Protein AF-A0A0F9REU3-F1 (afdb_monomer_lite)

pLDDT: mean 80.78, std 16.45, range [39.44, 97.44]

Structure (mmCIF, N/CA/C/O backbone):
data_AF-A0A0F9REU3-F1
#
_entry.id   AF-A0A0F9REU3-F1
#
loop_
_atom_site.group_PDB
_atom_site.id
_atom_site.type_symbol
_atom_site.label_atom_id
_atom_site.label_alt_id
_atom_site.label_comp_id
_atom_site.label_asym_id
_atom_site.label_entity_id
_atom_site.label_seq_id
_atom_site.pdbx_PDB_ins_code
_atom_site.Cartn_x
_atom_site.Cartn_y
_atom_site.Cartn_z
_atom_site.occupancy
_atom_site.B_iso_or_equiv
_atom_site.auth_seq_id
_atom_site.auth_comp_id
_atom_site.auth_asym_id
_atom_site.auth_atom_id
_atom_site.pdbx_PDB_model_num
ATOM 1 N N . MET A 1 1 ? 27.552 35.548 26.388 1.00 39.44 1 MET A N 1
ATOM 2 C CA . MET A 1 1 ? 26.383 35.622 25.488 1.00 39.44 1 MET A CA 1
ATOM 3 C C . MET A 1 1 ? 25.797 34.225 25.396 1.00 39.44 1 MET A C 1
ATOM 5 O O . MET A 1 1 ? 26.467 33.337 24.895 1.00 39.44 1 MET A O 1
ATOM 9 N N . ASN A 1 2 ? 24.626 34.011 25.999 1.00 42.09 2 ASN A N 1
ATOM 10 C CA . ASN A 1 2 ? 23.922 32.729 25.983 1.00 42.09 2 ASN A CA 1
ATOM 11 C C . ASN A 1 2 ? 22.995 32.699 24.764 1.00 42.09 2 ASN A C 1
ATOM 13 O O . ASN A 1 2 ? 21.926 33.304 24.800 1.00 42.09 2 ASN A O 1
ATOM 17 N N . GLU A 1 3 ? 23.374 31.985 23.710 1.00 44.12 3 GLU A N 1
ATOM 18 C CA . GLU A 1 3 ? 22.434 31.613 22.652 1.00 44.12 3 GLU A CA 1
ATOM 19 C C . GLU A 1 3 ? 21.664 30.368 23.100 1.00 44.12 3 GLU A C 1
ATOM 21 O O . GLU A 1 3 ? 22.151 29.236 23.083 1.00 44.12 3 GLU A O 1
ATOM 26 N N . GLN A 1 4 ? 20.447 30.605 23.586 1.00 49.31 4 GLN A N 1
ATOM 27 C CA . GLN A 1 4 ? 19.484 29.559 23.896 1.00 49.31 4 GLN A CA 1
ATOM 28 C C . GLN A 1 4 ? 19.096 28.824 22.609 1.00 49.31 4 GLN A C 1
ATOM 30 O O . GLN A 1 4 ? 18.496 29.388 21.697 1.00 49.31 4 GLN A O 1
ATOM 35 N N . LYS A 1 5 ? 19.414 27.526 22.578 1.00 49.50 5 LYS A N 1
ATOM 36 C CA . LYS A 1 5 ? 18.856 26.544 21.647 1.00 49.50 5 LYS A CA 1
ATOM 37 C C . LYS A 1 5 ? 17.333 26.731 21.551 1.00 49.50 5 LYS A C 1
ATOM 39 O O . LYS A 1 5 ? 16.653 26.680 22.574 1.00 49.50 5 LYS A O 1
ATOM 44 N N . GLN A 1 6 ? 16.789 26.806 20.337 1.00 49.47 6 GLN A N 1
ATOM 45 C CA . GLN A 1 6 ? 15.396 26.439 20.060 1.00 49.47 6 GLN A CA 1
ATOM 46 C C . GLN A 1 6 ? 15.351 25.010 19.492 1.00 49.47 6 GLN A C 1
ATOM 48 O O . GLN A 1 6 ? 15.542 24.839 18.288 1.00 49.47 6 GLN A O 1
ATOM 53 N N . PRO A 1 7 ? 15.082 23.962 20.295 1.00 50.72 7 PRO A N 1
ATOM 54 C CA . PRO A 1 7 ? 14.848 22.638 19.749 1.00 50.72 7 PRO A CA 1
ATOM 55 C C . PRO A 1 7 ? 13.552 22.042 20.313 1.00 50.72 7 PRO A C 1
ATOM 57 O O . PRO A 1 7 ? 13.634 21.105 21.091 1.00 50.72 7 PRO A O 1
ATOM 60 N N . ASP A 1 8 ? 12.349 22.532 19.975 1.00 53.25 8 ASP A N 1
ATOM 61 C CA . ASP A 1 8 ? 11.151 21.805 20.464 1.00 53.25 8 ASP A CA 1
ATOM 62 C C . ASP A 1 8 ? 9.847 21.969 19.661 1.00 53.25 8 ASP A C 1
ATOM 64 O O . ASP A 1 8 ? 9.115 20.998 19.469 1.00 53.25 8 ASP A O 1
ATOM 68 N N . VAL A 1 9 ? 9.547 23.144 19.099 1.00 53.81 9 VAL A N 1
ATOM 69 C CA . VAL A 1 9 ? 8.212 23.377 18.500 1.00 53.81 9 VAL A CA 1
ATOM 70 C C . VAL A 1 9 ? 8.016 22.626 17.173 1.00 53.81 9 VAL A C 1
ATOM 72 O O . VAL A 1 9 ? 6.963 22.035 16.929 1.00 53.81 9 VAL A O 1
ATOM 75 N N . SER A 1 10 ? 9.057 22.578 16.337 1.00 60.41 10 SER A N 1
ATOM 76 C CA . SER A 1 10 ? 8.978 22.017 14.980 1.00 60.41 10 SER A CA 1
ATOM 77 C C . SER A 1 10 ? 8.812 20.487 14.973 1.00 60.41 10 SER A C 1
ATOM 79 O O . SER A 1 10 ? 8.049 19.930 14.183 1.00 60.41 10 SER A O 1
ATOM 81 N N . LYS A 1 11 ? 9.443 19.790 15.930 1.00 53.97 11 LYS A N 1
ATOM 82 C CA . LYS A 1 11 ? 9.338 18.328 16.049 1.00 53.97 11 LYS A CA 1
ATOM 83 C C . LYS A 1 11 ? 7.942 17.905 16.513 1.00 53.97 11 LYS A C 1
ATOM 85 O O . LYS A 1 11 ? 7.317 17.073 15.860 1.00 53.97 11 LYS A O 1
ATOM 90 N N . LYS A 1 12 ? 7.407 18.505 17.584 1.00 55.25 12 LYS A N 1
ATOM 91 C CA . LYS A 1 12 ? 6.078 18.155 18.128 1.00 55.25 12 LYS A CA 1
ATOM 92 C C . LYS A 1 12 ? 4.946 18.329 17.108 1.00 55.25 12 LYS A C 1
ATOM 94 O O . LYS A 1 12 ? 4.059 17.478 17.028 1.00 55.25 12 LYS A O 1
ATOM 99 N N . GLN A 1 13 ? 4.993 19.380 16.288 1.00 58.97 13 GLN A N 1
ATOM 100 C CA . GLN A 1 13 ? 3.994 19.618 15.239 1.00 58.97 13 GLN A CA 1
ATOM 101 C C . GLN A 1 13 ? 4.070 18.588 14.099 1.00 58.97 13 GLN A C 1
ATOM 103 O O . GLN A 1 13 ? 3.032 18.097 13.638 1.00 58.97 13 GLN A O 1
ATOM 108 N N . ALA A 1 14 ? 5.280 18.198 13.686 1.00 61.56 14 ALA A N 1
ATOM 109 C CA . ALA A 1 14 ? 5.481 17.150 12.687 1.00 61.56 14 ALA A CA 1
ATOM 110 C C . ALA A 1 14 ? 4.955 15.786 13.177 1.00 61.56 14 ALA A C 1
ATOM 112 O O . ALA A 1 14 ? 4.212 15.113 12.457 1.00 61.56 14 ALA A O 1
ATOM 113 N N . PHE A 1 15 ? 5.239 15.418 14.433 1.00 62.53 15 PHE A N 1
ATOM 114 C CA . PHE A 1 15 ? 4.733 14.181 15.042 1.00 62.53 15 PHE A CA 1
ATOM 115 C C . PHE A 1 15 ? 3.202 14.163 15.166 1.00 62.53 15 PHE A C 1
ATOM 117 O O . PHE A 1 15 ? 2.566 13.170 14.808 1.00 62.53 15 PHE A O 1
ATOM 124 N N . GLY A 1 16 ? 2.587 15.268 15.603 1.00 65.50 16 GLY A N 1
ATOM 125 C CA . GLY A 1 16 ? 1.126 15.375 15.697 1.00 65.50 16 GLY A CA 1
ATOM 126 C C . GLY A 1 16 ? 0.423 15.260 14.339 1.00 65.50 16 GLY A C 1
ATOM 127 O O . GLY A 1 16 ? -0.656 14.670 14.232 1.00 65.50 16 GLY A O 1
ATOM 128 N N . THR A 1 17 ? 1.049 15.773 13.279 1.00 77.44 17 THR A N 1
ATOM 129 C CA . THR A 1 17 ? 0.531 15.681 11.905 1.00 77.44 17 THR A CA 1
ATOM 130 C C . THR A 1 17 ? 0.640 14.257 11.363 1.00 77.44 17 THR A C 1
ATOM 132 O O . THR A 1 17 ? -0.321 13.741 10.782 1.00 77.44 17 THR A O 1
ATOM 135 N N . LEU A 1 18 ? 1.766 13.586 11.621 1.00 80.19 18 LEU A N 1
ATOM 136 C CA . LEU A 1 18 ? 1.983 12.197 11.226 1.00 80.19 18 LEU A CA 1
ATOM 137 C C . LEU A 1 18 ? 1.006 11.245 11.926 1.00 80.19 18 LEU A C 1
ATOM 139 O O . LEU A 1 18 ? 0.383 10.433 11.250 1.00 80.19 18 LEU A O 1
ATOM 143 N N . ALA A 1 19 ? 0.788 11.390 13.236 1.00 81.00 19 ALA A N 1
ATOM 144 C CA . ALA A 1 19 ? -0.139 10.544 13.997 1.00 81.00 19 ALA A CA 1
ATOM 145 C C . ALA A 1 19 ? 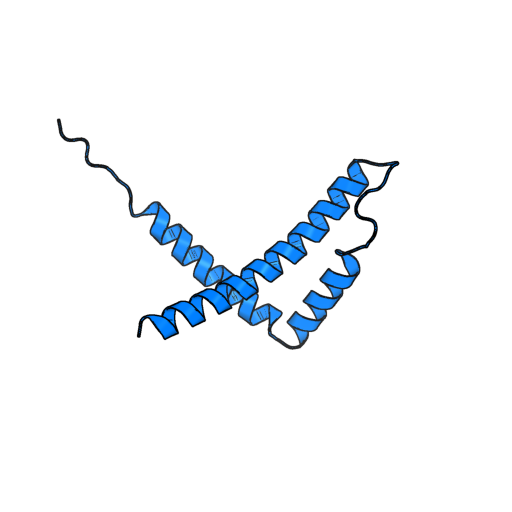-1.593 10.650 13.500 1.00 81.00 19 ALA A C 1
ATOM 147 O O . ALA A 1 19 ? -2.322 9.659 13.404 1.00 81.00 19 ALA A O 1
ATOM 148 N N . LYS A 1 20 ? -2.032 11.860 13.131 1.00 86.81 20 LYS A N 1
ATOM 149 C CA . LYS A 1 20 ? -3.350 12.061 12.511 1.00 86.81 20 LYS A CA 1
ATOM 150 C C . LYS A 1 20 ? -3.418 11.414 11.127 1.00 86.81 20 LYS A C 1
ATOM 152 O O . LYS A 1 20 ? -4.453 10.851 10.771 1.00 86.81 20 LYS A O 1
ATOM 157 N N . LYS A 1 21 ? -2.333 11.493 10.351 1.00 87.31 21 LYS A N 1
ATOM 158 C CA . LYS A 1 21 ? -2.240 10.881 9.021 1.00 87.31 21 LYS A CA 1
ATOM 159 C C . LYS A 1 21 ? -2.282 9.352 9.113 1.00 87.31 21 LYS A C 1
ATOM 161 O O . LYS A 1 21 ? -3.135 8.755 8.466 1.00 87.31 21 LYS A O 1
ATOM 166 N N . THR A 1 22 ? -1.464 8.729 9.964 1.00 89.94 22 THR A N 1
ATOM 167 C CA . THR A 1 22 ? -1.456 7.267 10.176 1.00 89.94 22 THR A CA 1
ATOM 168 C C . THR A 1 22 ? -2.811 6.760 10.651 1.00 89.94 22 THR A C 1
ATOM 170 O O . THR A 1 22 ? -3.308 5.776 10.115 1.00 89.94 22 THR A O 1
ATOM 173 N N . LYS A 1 23 ? -3.487 7.480 11.559 1.00 90.06 23 LYS A N 1
ATOM 174 C CA . LYS A 1 23 ? -4.849 7.131 11.996 1.00 90.06 23 LYS A CA 1
ATOM 175 C C . LYS A 1 23 ? -5.851 7.079 10.836 1.00 90.06 23 LYS A C 1
ATOM 177 O O . LYS A 1 23 ? -6.677 6.169 10.797 1.00 90.06 23 LYS A O 1
ATOM 182 N N . ARG A 1 24 ? -5.807 8.039 9.902 1.00 93.12 24 ARG A N 1
ATOM 183 C CA . ARG A 1 24 ? -6.702 8.047 8.728 1.00 93.12 24 ARG A CA 1
ATOM 184 C C . ARG A 1 24 ? -6.405 6.890 7.780 1.00 93.12 24 ARG A C 1
ATOM 186 O O . ARG A 1 24 ? -7.340 6.208 7.381 1.00 93.12 24 ARG A O 1
ATOM 193 N N . PHE A 1 25 ? -5.128 6.659 7.478 1.00 94.50 25 PHE A N 1
ATOM 194 C CA . PHE A 1 25 ? -4.695 5.552 6.621 1.00 94.50 25 PHE A CA 1
ATOM 195 C C . PHE A 1 25 ? -5.113 4.208 7.216 1.00 94.50 25 PHE A C 1
ATOM 197 O O . PHE A 1 25 ? -5.797 3.438 6.555 1.00 94.50 25 PHE A O 1
ATOM 204 N N . HIS A 1 26 ? -4.813 3.979 8.494 1.00 93.06 26 HIS A N 1
ATOM 205 C CA . HIS A 1 26 ? -5.228 2.770 9.193 1.00 93.06 26 HIS A CA 1
ATOM 206 C C . HIS A 1 26 ? -6.750 2.583 9.145 1.00 93.06 26 HIS A C 1
ATOM 208 O O . HIS A 1 26 ? -7.222 1.512 8.785 1.00 93.06 26 HIS A O 1
ATOM 214 N N . LYS A 1 2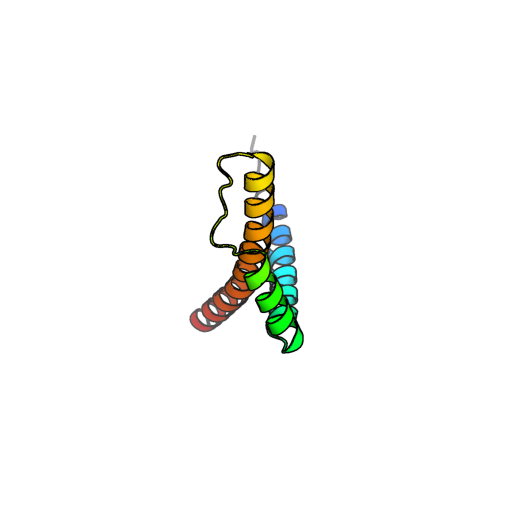7 ? -7.548 3.617 9.459 1.00 93.38 27 LYS A N 1
ATOM 215 C CA . LYS A 1 27 ? -9.019 3.513 9.422 1.00 93.38 27 LYS A CA 1
ATOM 216 C C . LYS A 1 27 ? -9.542 3.156 8.026 1.00 93.38 27 LYS A C 1
ATOM 218 O O . LYS A 1 27 ? -10.480 2.375 7.920 1.00 93.38 27 LYS A O 1
ATOM 223 N N . LEU A 1 28 ? -8.964 3.742 6.979 1.00 95.38 28 LEU A N 1
ATOM 224 C CA . LEU A 1 28 ? -9.370 3.477 5.603 1.00 95.38 28 LEU A CA 1
ATOM 225 C C . LEU A 1 28 ? -9.012 2.044 5.199 1.00 95.38 28 LEU A C 1
ATOM 227 O O . LEU A 1 28 ? -9.897 1.268 4.858 1.00 95.38 28 LEU A O 1
ATOM 231 N N . PHE A 1 29 ? -7.738 1.675 5.305 1.00 95.75 29 PHE A N 1
ATOM 232 C CA . PHE A 1 29 ? -7.219 0.416 4.769 1.00 95.75 29 PHE A CA 1
ATOM 233 C C . PHE A 1 29 ? -7.488 -0.812 5.652 1.00 95.75 29 PHE A C 1
ATOM 235 O O . PHE A 1 29 ? -7.255 -1.935 5.226 1.00 95.75 29 PHE A O 1
ATOM 242 N N . THR A 1 30 ? -8.047 -0.636 6.854 1.00 91.44 30 THR A N 1
ATOM 243 C CA . THR A 1 30 ? -8.604 -1.755 7.642 1.00 91.44 30 THR A CA 1
ATOM 244 C C . THR A 1 30 ? -10.103 -1.973 7.420 1.00 91.44 30 THR A C 1
ATOM 246 O O . THR A 1 30 ? -10.640 -2.985 7.876 1.00 91.44 30 THR A O 1
ATOM 249 N N . SER A 1 31 ? -10.785 -1.076 6.697 1.00 96.56 31 SER A N 1
ATOM 250 C CA . SER A 1 31 ? -12.180 -1.279 6.281 1.00 96.56 31 SER A CA 1
ATOM 251 C C . SER A 1 31 ? -12.295 -2.370 5.202 1.00 96.56 31 SER A C 1
ATOM 253 O O . SER A 1 31 ? -11.320 -2.601 4.488 1.00 96.56 31 SER A O 1
ATOM 255 N N . PRO A 1 32 ? -13.461 -3.028 5.029 1.00 96.25 32 PRO A N 1
ATOM 256 C CA . PRO A 1 32 ? -13.623 -4.085 4.024 1.00 96.25 32 PRO A CA 1
ATOM 257 C C . PRO A 1 32 ? -13.252 -3.634 2.607 1.00 96.25 32 PRO A C 1
ATOM 259 O O . PRO A 1 32 ? -12.449 -4.285 1.947 1.00 96.25 32 PRO A O 1
ATOM 262 N N . ILE A 1 33 ? -13.767 -2.476 2.185 1.00 96.75 33 ILE A N 1
ATOM 263 C CA . ILE A 1 33 ? -13.463 -1.903 0.871 1.00 96.75 33 ILE A CA 1
ATOM 264 C C . ILE A 1 33 ? -12.006 -1.449 0.774 1.00 96.75 33 ILE A C 1
ATOM 266 O O . ILE A 1 33 ? -11.353 -1.663 -0.236 1.00 96.75 33 ILE A O 1
ATOM 270 N N . GLY A 1 34 ? -11.457 -0.865 1.843 1.00 96.31 34 GLY A N 1
ATOM 271 C CA . GLY A 1 34 ? -10.067 -0.422 1.849 1.00 96.31 34 GLY A CA 1
ATOM 272 C C . GLY A 1 34 ? -9.079 -1.580 1.750 1.00 96.31 34 GLY A C 1
ATOM 273 O O . GLY A 1 34 ? -8.046 -1.425 1.113 1.00 96.31 34 GLY A O 1
ATOM 274 N N . LYS A 1 35 ? -9.405 -2.743 2.327 1.00 96.19 35 LYS A N 1
ATOM 275 C CA . LYS A 1 35 ? -8.609 -3.965 2.159 1.00 96.19 35 LYS A CA 1
ATOM 276 C C . LYS A 1 35 ? -8.618 -4.456 0.716 1.00 96.19 3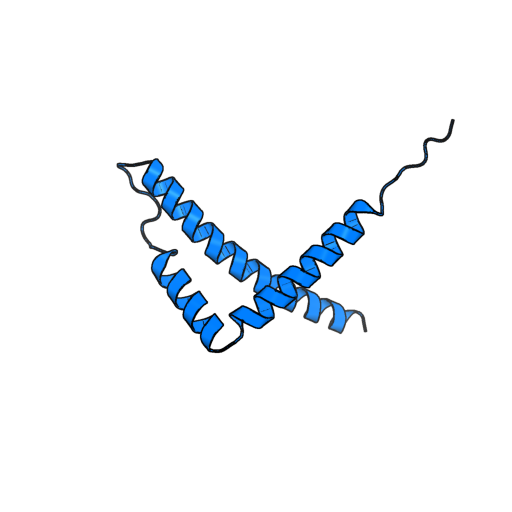5 LYS A C 1
ATOM 278 O O . LYS A 1 35 ? -7.565 -4.824 0.223 1.00 96.19 35 LYS A O 1
ATOM 283 N N . GLN A 1 36 ? -9.778 -4.432 0.056 1.00 97.44 36 GLN A N 1
ATOM 284 C CA . GLN A 1 36 ? -9.886 -4.800 -1.360 1.00 97.44 36 GLN A CA 1
ATOM 285 C C . GLN A 1 36 ? -9.048 -3.863 -2.231 1.00 97.44 36 GLN A C 1
ATOM 287 O O . GLN A 1 36 ? -8.197 -4.331 -2.967 1.00 97.44 36 GLN A O 1
ATOM 292 N N . VAL A 1 37 ? -9.177 -2.548 -2.036 1.00 96.56 37 VAL A N 1
ATOM 293 C CA . VAL A 1 37 ? -8.367 -1.565 -2.773 1.00 96.56 37 VAL A CA 1
ATOM 294 C C . VAL A 1 37 ? -6.870 -1.747 -2.514 1.00 96.56 37 VAL A C 1
ATOM 296 O O . VAL A 1 37 ? -6.074 -1.604 -3.432 1.00 96.56 37 VAL A O 1
ATOM 299 N N . LEU A 1 38 ? -6.455 -2.041 -1.276 1.00 95.94 38 LEU A N 1
ATOM 300 C CA . LEU A 1 38 ? -5.043 -2.309 -0.996 1.00 95.94 38 LEU A CA 1
ATOM 301 C C . LEU A 1 38 ? -4.556 -3.573 -1.708 1.00 95.94 38 LEU A C 1
ATOM 303 O O . LEU A 1 38 ? -3.452 -3.552 -2.235 1.00 95.94 38 LEU A O 1
ATOM 307 N N . GLN A 1 39 ? -5.377 -4.623 -1.749 1.00 95.44 39 GLN A N 1
ATOM 308 C CA . GLN A 1 39 ? -5.061 -5.840 -2.492 1.00 95.44 39 GLN A CA 1
ATOM 309 C C . GLN A 1 39 ? -4.929 -5.553 -3.991 1.00 95.44 39 GLN A C 1
ATOM 311 O O . GLN A 1 39 ? -3.930 -5.940 -4.580 1.00 95.44 39 GLN A O 1
ATOM 316 N N . ASP A 1 40 ? -5.867 -4.808 -4.582 1.00 96.06 40 ASP A N 1
ATOM 317 C CA . ASP A 1 40 ? -5.814 -4.441 -6.002 1.00 96.06 40 ASP A CA 1
ATOM 318 C C . ASP A 1 40 ? -4.525 -3.659 -6.326 1.00 96.06 40 ASP A C 1
ATOM 320 O O . ASP A 1 40 ? -3.865 -3.918 -7.330 1.00 96.06 40 ASP A O 1
ATOM 324 N N . LEU A 1 41 ? -4.118 -2.735 -5.442 1.00 94.88 41 LEU A N 1
ATOM 325 C CA . LEU A 1 41 ? -2.860 -1.990 -5.578 1.00 94.88 41 LEU A CA 1
ATOM 326 C C . LEU A 1 41 ? -1.626 -2.884 -5.408 1.00 94.88 41 LEU A C 1
ATOM 328 O O . LEU A 1 41 ? -0.620 -2.668 -6.077 1.00 94.88 41 LEU A O 1
ATOM 332 N N . GLU A 1 42 ? -1.667 -3.851 -4.492 1.00 93.75 42 GLU A N 1
ATOM 333 C CA . GLU A 1 42 ? -0.590 -4.826 -4.311 1.00 93.75 42 GLU A CA 1
ATOM 334 C C . GLU A 1 42 ? -0.439 -5.704 -5.555 1.00 93.75 42 GLU A C 1
ATOM 336 O O . GLU A 1 42 ? 0.679 -5.867 -6.040 1.00 93.75 42 GLU A O 1
ATOM 341 N N . ASP A 1 43 ? -1.546 -6.184 -6.114 1.00 92.75 43 ASP A N 1
ATOM 342 C CA . ASP A 1 43 ? -1.556 -7.018 -7.314 1.00 92.75 43 ASP A CA 1
ATOM 343 C C . ASP A 1 43 ? -1.074 -6.238 -8.551 1.00 92.75 43 ASP A C 1
ATOM 345 O O . ASP A 1 43 ? -0.336 -6.775 -9.378 1.00 92.75 43 ASP A O 1
ATOM 349 N N . GLU A 1 44 ? -1.437 -4.956 -8.670 1.00 90.88 44 GLU A N 1
ATOM 350 C CA . GLU A 1 44 ? -1.030 -4.114 -9.799 1.00 90.88 44 GLU A CA 1
ATOM 351 C C . GLU A 1 44 ? 0.431 -3.647 -9.694 1.00 90.88 44 GLU A C 1
ATOM 353 O O . GLU A 1 44 ? 1.150 -3.642 -10.696 1.00 90.88 44 GLU A O 1
ATOM 358 N N . PHE A 1 45 ? 0.878 -3.235 -8.500 1.00 91.25 45 PHE A N 1
ATOM 359 C CA . PHE A 1 45 ? 2.144 -2.509 -8.314 1.00 91.25 45 PHE A CA 1
ATOM 360 C C . PHE A 1 45 ? 3.287 -3.357 -7.752 1.00 91.25 45 PHE A C 1
ATOM 362 O O . PHE A 1 45 ? 4.445 -2.942 -7.820 1.00 91.25 45 PHE A O 1
ATOM 369 N N . ASN A 1 46 ? 3.016 -4.537 -7.193 1.00 80.38 46 ASN A N 1
ATOM 370 C CA . ASN A 1 46 ? 4.055 -5.463 -6.742 1.00 80.38 46 ASN A CA 1
ATOM 371 C C . ASN A 1 46 ? 4.316 -6.544 -7.801 1.00 80.38 46 ASN A C 1
ATOM 373 O O . ASN A 1 46 ? 4.279 -7.737 -7.510 1.00 80.38 46 ASN A O 1
ATOM 377 N N . GLN A 1 47 ? 4.586 -6.110 -9.034 1.00 77.94 47 GLN A N 1
ATOM 378 C CA . GLN A 1 47 ? 4.932 -7.006 -10.136 1.00 77.94 47 GLN A CA 1
ATOM 379 C C . GLN A 1 47 ? 6.302 -7.655 -9.903 1.00 77.94 47 GLN A C 1
ATOM 381 O O . GLN A 1 47 ? 7.237 -7.005 -9.428 1.00 77.94 47 GLN A O 1
ATOM 386 N N . ASP A 1 48 ? 6.444 -8.924 -10.296 1.00 73.81 48 ASP A N 1
ATOM 387 C CA . ASP A 1 48 ? 7.705 -9.669 -10.172 1.00 73.81 48 ASP A CA 1
ATOM 388 C C . ASP A 1 48 ? 8.841 -9.043 -11.000 1.00 73.81 48 ASP A C 1
ATOM 390 O O . ASP A 1 48 ? 10.017 -9.141 -10.641 1.00 73.81 48 ASP A O 1
ATOM 394 N N . GLN A 1 49 ? 8.499 -8.354 -12.093 1.00 76.75 49 GLN A N 1
ATOM 395 C CA . GLN A 1 49 ? 9.462 -7.759 -13.012 1.00 76.75 49 GLN A CA 1
ATOM 396 C C . GLN A 1 49 ? 9.553 -6.239 -12.837 1.00 76.75 49 GLN A C 1
ATOM 398 O O . GLN A 1 49 ? 9.065 -5.449 -13.637 1.00 76.75 49 GLN A O 1
ATOM 403 N N . ILE A 1 50 ? 10.220 -5.826 -11.760 1.00 82.25 50 ILE A N 1
ATOM 404 C CA . ILE A 1 50 ? 10.467 -4.404 -11.463 1.00 82.25 50 ILE A CA 1
ATOM 405 C C . ILE A 1 50 ? 11.464 -3.795 -12.452 1.00 82.25 50 ILE A C 1
ATOM 407 O O . ILE A 1 50 ? 11.315 -2.642 -12.848 1.00 82.25 50 ILE A O 1
ATOM 411 N N . PHE A 1 51 ? 12.478 -4.570 -12.836 1.00 85.12 51 PHE A N 1
ATOM 412 C CA . PHE A 1 51 ? 13.550 -4.127 -13.716 1.00 85.12 51 PHE A CA 1
ATOM 413 C C . PHE A 1 51 ? 13.239 -4.503 -15.161 1.00 85.12 51 PHE A C 1
ATOM 415 O O . PHE A 1 51 ? 13.148 -5.687 -15.495 1.00 85.12 51 PHE A O 1
ATOM 422 N N . ASP A 1 52 ? 13.129 -3.488 -16.012 1.00 85.50 52 ASP A N 1
ATOM 423 C CA . ASP A 1 52 ? 13.087 -3.653 -17.459 1.00 85.50 52 ASP A CA 1
ATOM 424 C C . ASP A 1 52 ? 14.502 -3.438 -18.024 1.00 85.50 52 ASP A C 1
ATOM 426 O O . ASP A 1 52 ? 15.017 -2.317 -17.963 1.00 85.50 52 ASP A O 1
ATOM 430 N N . PRO A 1 53 ? 15.152 -4.478 -18.585 1.00 86.69 53 PRO A N 1
ATOM 431 C CA . PRO A 1 53 ? 16.509 -4.369 -19.121 1.00 86.69 53 PRO A CA 1
ATOM 432 C C . PRO A 1 53 ? 16.610 -3.462 -20.356 1.00 86.69 53 PRO A C 1
ATOM 434 O O . PRO A 1 53 ? 17.717 -3.131 -20.774 1.00 86.69 53 PRO A O 1
ATOM 437 N N . ASN A 1 54 ? 15.481 -3.070 -20.948 1.00 90.81 54 ASN A N 1
ATOM 438 C CA . ASN A 1 54 ? 15.423 -2.246 -22.149 1.00 90.81 54 ASN A CA 1
ATOM 439 C C . ASN A 1 54 ? 14.971 -0.806 -21.860 1.00 90.81 54 ASN A C 1
ATOM 441 O O . ASN A 1 54 ? 14.970 0.018 -22.777 1.00 90.81 54 ASN A O 1
ATOM 445 N N . SER A 1 55 ? 14.561 -0.484 -20.625 1.00 92.38 55 SER A N 1
ATOM 446 C CA . SER A 1 55 ? 14.066 0.852 -20.291 1.00 92.38 55 SER A CA 1
ATOM 447 C C . SER A 1 55 ? 14.226 1.230 -18.815 1.00 92.38 55 SER A C 1
ATOM 449 O O . SER A 1 55 ? 13.472 0.804 -17.933 1.00 92.38 55 SER A O 1
ATOM 451 N N . ASP A 1 56 ? 15.131 2.176 -18.567 1.00 92.19 56 ASP A N 1
ATOM 452 C CA . ASP A 1 56 ? 15.306 2.799 -17.251 1.00 92.19 56 ASP A CA 1
ATOM 453 C C . ASP A 1 56 ? 14.049 3.558 -16.802 1.00 92.19 56 ASP A C 1
ATOM 455 O O . ASP A 1 56 ? 13.714 3.575 -15.618 1.00 92.19 56 ASP A O 1
ATOM 459 N N . SER A 1 57 ? 13.311 4.162 -17.742 1.00 92.81 57 SER A N 1
ATOM 460 C CA . SER A 1 57 ? 12.076 4.887 -17.426 1.00 92.81 57 SER A CA 1
ATOM 461 C C . SER A 1 57 ? 10.961 3.966 -16.940 1.00 92.81 57 SER A C 1
ATOM 463 O O . SER A 1 57 ? 10.232 4.336 -16.021 1.00 92.81 57 SER A O 1
ATOM 465 N N . VAL A 1 58 ? 10.844 2.765 -17.518 1.00 89.56 58 VAL A N 1
ATOM 466 C CA . VAL A 1 58 ? 9.863 1.760 -17.075 1.00 89.56 58 VAL A CA 1
ATOM 467 C C . VAL A 1 58 ? 10.243 1.250 -15.690 1.00 89.56 58 VAL A C 1
ATOM 469 O O . VAL A 1 58 ? 9.408 1.224 -14.792 1.00 89.56 58 VAL A O 1
ATOM 472 N N . THR A 1 59 ? 11.527 0.967 -15.473 1.00 91.19 59 THR A N 1
ATOM 473 C CA . THR A 1 59 ? 12.038 0.572 -14.155 1.00 91.19 59 THR A CA 1
ATOM 474 C C . THR A 1 59 ? 11.737 1.630 -13.085 1.00 91.19 59 THR A C 1
ATOM 476 O O . THR A 1 59 ? 11.224 1.307 -12.013 1.00 91.19 59 THR A O 1
ATOM 479 N N . ALA A 1 60 ? 12.005 2.909 -13.369 1.00 91.81 60 ALA A N 1
ATOM 480 C CA . ALA A 1 60 ? 11.716 4.003 -12.441 1.00 91.81 60 ALA A CA 1
ATOM 481 C C . ALA A 1 60 ? 10.212 4.143 -12.149 1.00 91.81 60 ALA A C 1
ATOM 483 O O . ALA A 1 60 ? 9.827 4.401 -11.007 1.00 91.81 60 ALA A O 1
ATOM 484 N N . HIS A 1 61 ? 9.364 3.945 -13.162 1.00 91.69 61 HIS A N 1
ATOM 485 C CA . HIS A 1 61 ? 7.913 3.946 -13.002 1.00 91.69 61 HIS A CA 1
ATOM 486 C C . HIS A 1 61 ? 7.440 2.819 -12.070 1.00 91.69 61 HIS A C 1
ATOM 488 O O . HIS A 1 61 ? 6.747 3.093 -11.087 1.00 91.69 61 HIS A O 1
ATOM 494 N N . ASN A 1 62 ? 7.890 1.586 -12.318 1.00 91.31 62 ASN A N 1
ATOM 495 C CA . ASN A 1 62 ? 7.534 0.405 -11.527 1.00 91.31 62 ASN A CA 1
ATOM 496 C C . ASN A 1 62 ? 7.982 0.547 -10.063 1.00 91.31 62 ASN A C 1
ATOM 498 O O . ASN A 1 62 ? 7.238 0.224 -9.134 1.00 91.31 62 ASN A O 1
ATOM 502 N N . LEU A 1 63 ? 9.184 1.089 -9.835 1.00 92.31 63 LEU A N 1
ATOM 503 C CA . LEU A 1 63 ? 9.676 1.395 -8.489 1.00 92.31 63 LEU A CA 1
ATOM 504 C C . LEU A 1 63 ? 8.776 2.408 -7.772 1.00 92.31 63 LEU A C 1
ATOM 506 O O . LEU A 1 63 ? 8.396 2.184 -6.624 1.00 92.31 63 LEU A O 1
ATOM 510 N N . GLY A 1 64 ? 8.384 3.484 -8.459 1.00 92.69 64 GLY A N 1
ATOM 511 C CA . GLY A 1 64 ? 7.493 4.498 -7.896 1.00 92.69 64 GLY A CA 1
ATOM 512 C C . GLY A 1 64 ? 6.126 3.933 -7.500 1.00 92.69 64 GLY A C 1
ATOM 513 O O . GLY A 1 64 ? 5.617 4.253 -6.426 1.00 92.69 64 GLY A O 1
ATOM 514 N N . GLN A 1 65 ? 5.550 3.057 -8.325 1.00 93.75 65 GLN A N 1
ATOM 515 C CA . GLN A 1 65 ? 4.303 2.357 -8.005 1.00 93.75 65 GLN A CA 1
ATOM 516 C C . GLN A 1 65 ? 4.451 1.484 -6.749 1.00 93.75 65 GLN A C 1
ATOM 518 O O . GLN A 1 65 ? 3.633 1.565 -5.826 1.00 93.75 65 GLN A O 1
ATOM 523 N N . ARG A 1 66 ? 5.538 0.713 -6.653 1.00 92.69 66 ARG A N 1
ATOM 524 C CA . ARG A 1 66 ? 5.817 -0.138 -5.489 1.00 92.69 66 ARG A CA 1
ATOM 525 C C . ARG A 1 66 ? 6.013 0.663 -4.201 1.00 92.69 66 ARG A C 1
ATOM 527 O O . ARG A 1 66 ? 5.520 0.267 -3.140 1.00 92.69 66 ARG A O 1
ATOM 534 N N . ASP A 1 67 ? 6.682 1.809 -4.283 1.00 93.62 67 ASP A N 1
ATOM 535 C CA . ASP A 1 67 ? 6.916 2.689 -3.136 1.00 93.62 67 ASP A CA 1
ATOM 536 C C . ASP A 1 67 ? 5.608 3.211 -2.522 1.00 93.62 67 ASP A C 1
ATOM 538 O O . ASP A 1 67 ? 5.520 3.383 -1.302 1.00 93.62 67 ASP A O 1
ATOM 542 N N . VAL A 1 68 ? 4.556 3.397 -3.328 1.00 93.69 68 VAL A N 1
ATOM 543 C CA . VAL A 1 68 ? 3.226 3.783 -2.830 1.00 93.69 68 VAL A CA 1
ATOM 544 C C . VAL A 1 68 ? 2.634 2.693 -1.936 1.00 93.69 68 VAL A C 1
ATOM 546 O O . VAL A 1 68 ? 2.164 2.992 -0.832 1.00 93.69 68 VAL A O 1
ATOM 549 N N . VAL A 1 69 ? 2.692 1.432 -2.367 1.00 94.38 69 VAL A N 1
ATOM 550 C CA . VAL A 1 69 ? 2.208 0.283 -1.582 1.00 94.38 69 VAL A CA 1
ATOM 551 C C . VAL A 1 69 ? 2.995 0.152 -0.281 1.00 94.38 69 VAL A C 1
ATOM 553 O O . VAL A 1 69 ? 2.413 0.030 0.803 1.00 94.38 69 VAL A O 1
ATOM 556 N N . ILE A 1 70 ? 4.326 0.249 -0.360 1.00 93.94 70 ILE A N 1
ATOM 557 C CA . ILE A 1 70 ? 5.206 0.219 0.813 1.00 93.94 70 ILE A CA 1
ATOM 558 C C . ILE A 1 70 ? 4.823 1.334 1.790 1.00 93.94 70 ILE A C 1
ATOM 560 O O . ILE A 1 70 ? 4.684 1.084 2.992 1.00 93.94 70 ILE A O 1
ATOM 564 N N . TYR A 1 71 ? 4.605 2.550 1.291 1.00 94.12 71 TYR A N 1
ATOM 565 C CA . TYR A 1 71 ? 4.214 3.688 2.111 1.00 94.12 71 TYR A CA 1
ATOM 566 C C . TYR A 1 71 ? 2.882 3.454 2.836 1.00 94.12 71 TYR A C 1
ATOM 568 O O . TYR A 1 71 ? 2.789 3.688 4.045 1.00 94.12 71 TYR A O 1
ATOM 576 N N . ILE A 1 72 ? 1.854 2.959 2.140 1.00 93.88 72 ILE A N 1
ATOM 577 C CA . ILE A 1 72 ? 0.551 2.648 2.750 1.00 93.88 72 ILE A CA 1
ATOM 578 C C . ILE A 1 72 ? 0.719 1.612 3.868 1.00 93.88 72 ILE A C 1
ATOM 580 O O . ILE A 1 72 ? 0.264 1.837 4.995 1.00 93.88 72 ILE A O 1
ATOM 584 N N . ASN A 1 73 ? 1.449 0.531 3.593 1.00 93.69 73 ASN A N 1
ATOM 585 C CA . ASN A 1 73 ? 1.711 -0.534 4.557 1.00 93.69 73 ASN A CA 1
ATOM 586 C C . ASN A 1 73 ? 2.482 -0.036 5.793 1.00 93.69 73 ASN A C 1
ATOM 588 O O . ASN A 1 73 ? 2.146 -0.385 6.928 1.00 93.69 73 ASN A O 1
ATOM 592 N N . GLN A 1 74 ? 3.468 0.848 5.615 1.00 92.25 74 GLN A N 1
ATOM 593 C CA . GLN A 1 74 ? 4.158 1.502 6.731 1.00 92.25 74 GLN A CA 1
ATOM 594 C C . GLN A 1 74 ? 3.206 2.359 7.576 1.00 92.25 74 GLN A C 1
ATOM 596 O O . GLN A 1 74 ? 3.280 2.340 8.806 1.00 92.25 74 GLN A O 1
ATOM 601 N N . MET A 1 75 ? 2.285 3.093 6.948 1.00 91.75 75 MET A N 1
ATOM 602 C CA . MET A 1 75 ? 1.328 3.947 7.658 1.00 91.75 75 MET A CA 1
ATOM 603 C C . MET A 1 75 ? 0.350 3.149 8.527 1.00 91.75 75 MET A C 1
ATOM 605 O O . MET A 1 75 ? 0.015 3.605 9.624 1.00 91.75 75 MET A O 1
ATOM 609 N N . ILE A 1 76 ? -0.065 1.966 8.065 1.00 90.50 76 ILE A N 1
ATOM 610 C CA . ILE A 1 76 ? -0.893 1.028 8.835 1.00 90.50 76 ILE A CA 1
ATOM 611 C C . ILE A 1 76 ? -0.090 0.502 10.035 1.00 90.50 76 ILE A C 1
ATOM 613 O O . ILE A 1 76 ? -0.479 0.735 11.180 1.00 90.50 76 ILE A O 1
ATOM 617 N N . ARG A 1 77 ? 1.096 -0.077 9.792 1.00 88.62 77 ARG A N 1
ATOM 618 C CA . ARG A 1 77 ? 1.960 -0.664 10.839 1.00 88.62 77 ARG A CA 1
ATOM 619 C C . ARG A 1 77 ? 2.380 0.339 11.913 1.00 88.62 77 ARG A C 1
ATOM 621 O O . ARG A 1 77 ? 2.457 0.005 13.094 1.00 88.62 77 ARG A O 1
ATOM 628 N N . ASN A 1 78 ? 2.642 1.589 11.532 1.00 83.75 78 ASN A N 1
ATOM 629 C CA . ASN A 1 78 ? 3.018 2.640 12.477 1.00 83.75 78 ASN A CA 1
ATOM 630 C C . ASN A 1 78 ? 1.910 2.929 13.501 1.00 83.75 78 ASN A C 1
ATOM 632 O O . ASN A 1 78 ? 2.215 3.289 14.640 1.00 83.75 78 ASN A O 1
ATOM 636 N N . LYS A 1 79 ? 0.630 2.757 13.137 1.00 79.75 79 LYS A N 1
ATOM 637 C CA . LYS A 1 79 ? -0.482 2.906 14.085 1.00 79.75 79 LYS A CA 1
ATOM 638 C C . LYS A 1 79 ? -0.557 1.737 15.070 1.00 79.75 79 LYS A C 1
ATOM 640 O O . LYS A 1 79 ? -0.861 1.985 16.243 1.00 79.75 79 LYS A O 1
ATOM 645 N N . ASP A 1 80 ? -0.257 0.526 14.612 1.00 73.81 80 ASP A N 1
ATOM 646 C CA . ASP A 1 80 ? -0.249 -0.688 15.436 1.00 73.81 80 ASP A CA 1
ATOM 647 C C . ASP A 1 80 ? 0.893 -0.648 16.453 1.00 73.81 80 ASP A C 1
ATOM 649 O O . ASP A 1 80 ? 0.692 -0.859 17.647 1.00 73.81 80 ASP A O 1
ATOM 653 N N . ASN A 1 81 ? 2.089 -0.264 16.004 1.00 73.19 81 ASN A N 1
ATOM 654 C CA . ASN A 1 81 ? 3.254 -0.112 16.875 1.00 73.19 81 ASN A CA 1
ATOM 655 C C . ASN A 1 81 ? 3.066 1.008 17.906 1.00 73.19 81 ASN A C 1
ATOM 657 O O . ASN A 1 81 ? 3.493 0.868 19.051 1.00 73.19 81 ASN A O 1
ATOM 661 N N . ALA A 1 82 ? 2.411 2.109 17.525 1.00 71.56 82 ALA A N 1
ATOM 662 C CA . ALA A 1 82 ? 2.066 3.170 18.466 1.00 71.56 82 ALA A CA 1
ATOM 663 C C . ALA A 1 82 ? 1.056 2.700 19.527 1.00 71.56 82 ALA A C 1
ATOM 665 O O . ALA A 1 82 ? 1.191 3.087 20.680 1.00 71.56 82 ALA A O 1
ATOM 666 N N . ALA A 1 83 ? 0.076 1.862 19.162 1.00 64.44 83 ALA A N 1
ATOM 667 C CA . ALA A 1 83 ? -0.875 1.296 20.124 1.00 64.44 83 ALA A CA 1
ATOM 668 C C . ALA A 1 83 ? -0.170 0.395 21.150 1.00 64.44 83 ALA A C 1
ATOM 670 O O . ALA A 1 83 ? -0.316 0.606 22.349 1.00 64.44 83 ALA A O 1
ATOM 671 N N . ARG A 1 84 ? 0.690 -0.517 20.678 1.00 68.38 84 ARG A N 1
ATOM 672 C CA . ARG A 1 84 ? 1.451 -1.436 21.542 1.00 68.38 84 ARG A CA 1
ATOM 673 C C . ARG A 1 84 ? 2.366 -0.725 22.536 1.00 68.38 84 ARG A C 1
ATOM 675 O O . ARG A 1 84 ? 2.530 -1.188 23.655 1.00 68.38 84 ARG A O 1
ATOM 682 N N . ARG A 1 85 ? 2.983 0.394 22.142 1.00 67.44 85 ARG A N 1
ATOM 683 C CA . ARG A 1 85 ? 3.826 1.190 23.052 1.00 67.44 85 ARG A CA 1
ATOM 684 C C . ARG A 1 85 ? 3.014 1.842 24.168 1.00 67.44 85 ARG A C 1
ATOM 686 O O . ARG A 1 85 ? 3.459 1.828 25.304 1.00 67.44 85 ARG A O 1
ATOM 693 N N . SER A 1 86 ? 1.818 2.345 23.864 1.00 68.00 86 SER A N 1
ATOM 694 C CA . SER A 1 86 ? 0.927 2.912 24.884 1.00 68.00 86 SER A CA 1
ATOM 695 C C . SER A 1 86 ? 0.418 1.873 25.889 1.00 68.00 86 SER A C 1
ATOM 697 O O . SER A 1 86 ? 0.159 2.231 27.028 1.00 68.00 86 SER A O 1
ATOM 699 N N . GLU A 1 87 ? 0.294 0.606 25.489 1.00 65.75 87 GLU A N 1
ATOM 700 C CA . GLU A 1 87 ? -0.116 -0.505 26.367 1.00 65.75 87 GLU A CA 1
ATOM 701 C C . GLU A 1 87 ? 1.017 -1.019 27.273 1.00 65.75 87 GLU A C 1
ATOM 703 O O . GLU A 1 87 ? 0.741 -1.663 28.275 1.00 65.75 87 GLU A O 1
ATOM 708 N N . MET A 1 88 ? 2.283 -0.752 26.932 1.00 57.53 88 MET A N 1
ATOM 709 C CA . MET A 1 88 ? 3.451 -1.138 27.741 1.00 57.53 88 MET A CA 1
ATOM 710 C C . MET A 1 88 ? 3.889 -0.055 28.743 1.00 57.53 88 MET A C 1
ATOM 712 O O . MET A 1 88 ? 4.696 -0.337 29.624 1.00 57.53 88 MET A O 1
ATOM 716 N N . GLU A 1 89 ? 3.400 1.179 28.591 1.00 57.06 89 GLU A N 1
ATOM 717 C CA . GLU A 1 89 ? 3.745 2.340 29.432 1.00 57.06 89 GLU A CA 1
ATOM 718 C C . GLU A 1 89 ? 2.639 2.722 30.439 1.00 57.06 89 GLU A C 1
ATOM 720 O O . GLU A 1 89 ? 2.820 3.675 31.200 1.00 57.06 89 GLU A O 1
ATOM 725 N N . GLY A 1 90 ? 1.503 2.013 30.435 1.00 49.53 90 GLY A N 1
ATOM 726 C CA . GLY A 1 90 ? 0.386 2.185 31.375 1.00 49.53 90 GLY A CA 1
ATOM 727 C C . GLY A 1 90 ? 0.248 1.001 32.316 1.00 49.53 90 GLY A C 1
ATOM 728 O O . GLY A 1 90 ? -0.133 1.245 33.482 1.00 49.53 90 GLY A O 1
#

Secondary structure (DSSP, 8-state):
-------SHHHHHHHHHHHHHHHHHHHHHTSHHHHHH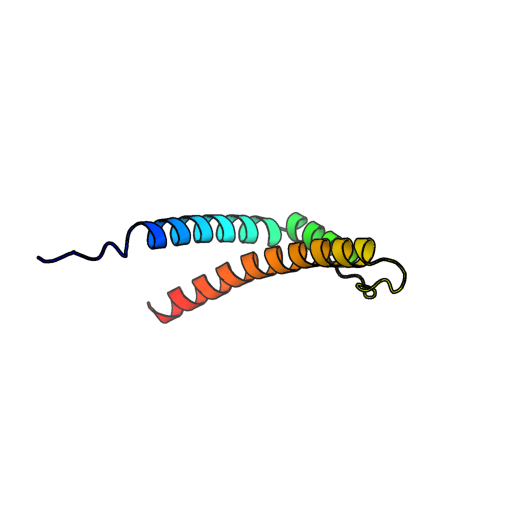HHHHHHHH--S----TT-HHHHHHHHHHHHHHHHHHHHHHHHHHHHHHHHH--

Sequence (90 aa):
MNEQKQPDVSKKQAFGTLAKKTKRFHKLFTSPIGKQVLQDLEDEFNQDQIFDPNSDSVTAHNLGQRDVVIYINQMIRNKDNAARRSEMEG

Radius of gyration: 18.89 Å; chains: 1; bounding box: 40×45×54 Å

InterPro domains:
  IPR057447 Bbp19-like phage [PF25181] (25-76)

Foldseek 3Di:
DDDDDDDDDVVVVVVVVLLVVLVVLQVQCVDPVNVVVLVVLCVVQVDPPLDDPVDPPSNVVSVVSVVVSVVSVVSNVVNVVVVVVVVVVD

Organism: NCBI:txid412755

=== Feature glossary ===
The record interleaves many kinds of information about one protein. Here is each kind framed as the question it answers.

Q: What are the backbone torsion angles?
A: φ (phi) and ψ (psi) are the two rotatable backbone dihedrals per residue: φ is the C(i-1)–N–Cα–C torsion, ψ is the N–Cα–C–N(i+1) torsion, both in degrees on (−180°, 180°]. α-helical residues cluster near (−60°, −45°); β-strand residues near (−120°, +130°). A Ramachandran plot is simply a scatter of (φ, ψ) for every residue.

Q: What is the amino-acid chain?
A: This is the polypeptide sequence — one letter per residue, N-terminus first. Length ranges from a few dozen residues for small domains to over a thousand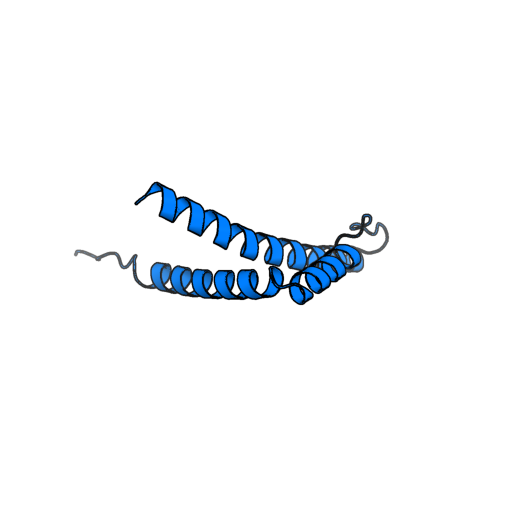 for large multi-domain proteins.

Q: How mobile is each atom in the crystal?
A: For experimental (PDB) structures, the B-factor (temperature factor) quantifies the positional spread of each atom in the crystal — a combination of thermal vibration and static disorder — in units of Å². High B-factors mark flexible loops or poorly resolved regions; low B-factors mark the rigid, well-ordered core.

Q: Are the domains correctly placed relative to each other?
A: Predicted Aligned Error (PAE) is an AlphaFold confidence matrix: entry (i, j) is the expected error in the position of residue j, in ångströms, when the prediction is superimposed on the true structure at residue i. Low PAE within a block of residues means that block is internally rigid and well-predicted; high PAE between two blocks means their relative placement is uncertain even if each block individually is confident.

Q: How confident is the AlphaFold model at each residue?
A: pLDDT is the predicted lDDT-Cα score: AlphaFold's confidence that the local environment of each residue (all inter-atomic distances within 15 Å) is correctly placed. It is a per-residue number between 0 and 100, with higher meaning more reliable.

Q: What family and function is it annotated with?
A: Functional annotations link the protein to curated databases. InterPro entries identify conserved domains and families by matching the sequence against member-database signatures (Pfam, PROSITE, CDD, …). Gene Ontology (GO) terms describe molecular function, biological process, and cellular component in a controlled vocabulary. CATH places the structure in a hierarchical fold classification (Class/Architecture/Topology/Homologous-superfamily). The organism is the source species.

Q: How big and how compact is the whole molecule?
A: Three whole-structure scalars: the radius of gyration (RMS distance of Cα from centroid, in Å), the count of Cα–Cα contacts (pairs closer than 8 Å and separated by more than four residues in sequence — i.e. tertiary, not local, contacts), and the bounding-box dimensions. Together they distinguish compact globular folds from extended fibres or disordered chains.

Q: What known structures does this most resemble?
A: The Foldseek neighbor list gives the closest experimentally determined structures in the PDB, ranked by structural alignment. TM-score near 1 means near-identical fold; near 0.3 means only rough topology match. This is how one finds what a novel AlphaFold prediction most resembles in the solved-structure universe.

Q: Which residues are buried vs exposed?
A: SASA measures how much of the protein is reachable by solvent. It is computed by rolling a water-sized probe over the atomic surface and summing the exposed area (Å²). Per-residue SASA distinguishes core (buried, low SASA) from surface (exposed, high SASA) residues; total SASA is a whole-molecule size measure.

Q: Which residues are in helices, strands, or loops?
A: Eight-state secondary structure (DSSP): H is the canonical α-helix, G the tighter 3₁₀-helix, I the wider π-helix; E/B are β-structure, T and S are turns and bends, and '-' is everything else. DSSP derives these from the pattern of main-chain N–H···O=C hydrogen bonds, not from the sequence.

Q: Where is each backbone atom in 3D?
A: Structure coordinates are given as an mmCIF _atom_site loop: one row per atom with element, residue name, chain id, sequence number, and x/y/z position in Å. Only the four main-chain atoms per residue are included here; side chains are omitted to keep the record compact.

Q: What if only a Cα trace is available?
A: Three-state secondary structure (P-SEA) collapses the eight DSSP classes into helix (a), strand (b), and coil (c). P-SEA assigns these from Cα geometry alone — distances and angles — without requiring backbone oxygens, so it works on any Cα trace.

Q: What do the rendered images show?
A: The six renders are orthographic views along the three Cartesian axes in both directions. Representation (cartoon, sticks, or surface) and color scheme (sequence-rainbow or by-chain) vary across proteins so the training set covers all the common visualization conventions.

Q: W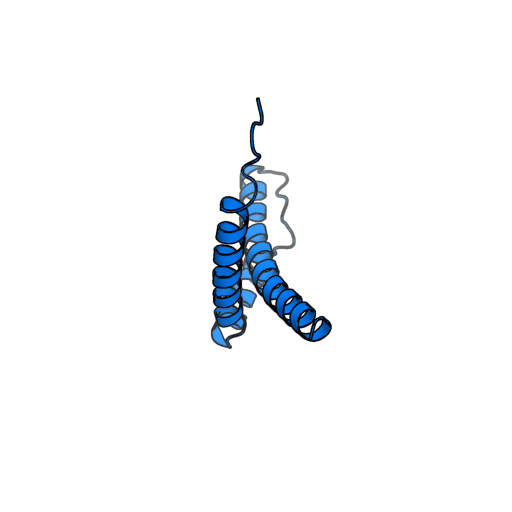hat does the local fold look like, residue by residue?
A: Foldseek's 3Di representation compresses backbone geometry into a per-residue letter drawn from a learned twenty-state alphabet. It captures the tertiary interaction pattern around each residue — which residues are packed against it in space, regardless of where they are in sequence.

Q: What do the diagnostic plots show?
A: The contact map is a binary N×N matrix image: pixel (i, j) is dark where Cα_i and Cα_j are within 8 Å and |i−j|>4. Because the |i−j|>4 filter removes local helical contacts, off-diagonal stripes parallel to the main diagonal indicate parallel β-sheets; stripes perpendicular to it indicate antiparallel β-sheets. The Ramachandran plot scatters every residue's (φ, ψ) pair against the sterically allowed regions. The PAE heatmap renders the predicted-aligned-error matrix.